Protein AF-A0A1X0HWM2-F1 (afdb_monomer_lite)

pLDDT: mean 91.53, std 9.61, range [40.41, 98.44]

InterPro domains:
  IPR027417 P-loop containing nucleoside triphosphate hydrolase [SSF52540] (1-82)
  IPR038718 SNF2-like, N-terminal domain superfamily [G3DSA:3.40.50.10810] (1-87)

Organism: NCBI:txid590652

Structure (mmCIF, N/CA/C/O backbone):
data_AF-A0A1X0HWM2-F1
#
_entry.id   AF-A0A1X0HWM2-F1
#
loop_
_atom_site.group_PDB
_atom_site.id
_atom_site.type_symbol
_atom_site.label_atom_id
_atom_site.label_alt_id
_atom_site.label_comp_id
_atom_site.label_asym_id
_atom_site.label_entity_id
_atom_site.label_seq_id
_atom_site.pdbx_PDB_ins_code
_atom_site.Cartn_x
_atom_site.Cartn_y
_atom_site.Cartn_z
_atom_site.occupancy
_atom_site.B_iso_or_equiv
_atom_site.auth_seq_id
_atom_site.auth_comp_id
_atom_site.auth_asym_id
_atom_site.auth_atom_id
_atom_site.pdbx_PDB_model_num
ATOM 1 N N . LEU A 1 1 ? -1.322 1.767 -4.342 1.00 95.62 1 LEU A N 1
ATOM 2 C CA . LEU A 1 1 ? -0.029 1.532 -5.021 1.00 95.62 1 LEU A CA 1
ATOM 3 C C . LEU A 1 1 ? 0.486 2.871 -5.509 1.00 95.62 1 LEU A C 1
ATOM 5 O O . LEU A 1 1 ? -0.267 3.556 -6.187 1.00 95.62 1 LEU A O 1
ATOM 9 N N . CYS A 1 2 ? 1.704 3.260 -5.144 1.00 96.88 2 CYS A N 1
ATOM 10 C CA . CYS A 1 2 ? 2.275 4.549 -5.549 1.00 96.88 2 CYS A CA 1
ATOM 11 C C . CYS A 1 2 ? 3.803 4.462 -5.728 1.00 96.88 2 CYS A C 1
ATOM 13 O O . CYS A 1 2 ? 4.435 3.539 -5.193 1.00 96.88 2 CYS A O 1
ATOM 15 N N . PRO A 1 3 ? 4.417 5.396 -6.476 1.00 95.75 3 PRO A N 1
ATOM 16 C CA . PRO A 1 3 ? 5.864 5.570 -6.495 1.00 95.75 3 PRO A CA 1
ATOM 17 C C . PRO A 1 3 ? 6.467 5.694 -5.080 1.00 95.75 3 PRO A C 1
ATOM 19 O O . PRO A 1 3 ? 5.847 6.300 -4.206 1.00 95.75 3 PRO A O 1
ATOM 22 N N . PRO A 1 4 ? 7.698 5.198 -4.840 1.00 95.06 4 PRO A N 1
ATOM 23 C CA . PRO A 1 4 ? 8.302 5.164 -3.502 1.00 95.06 4 PRO A CA 1
ATOM 24 C C . PRO A 1 4 ? 8.360 6.523 -2.795 1.00 95.06 4 PRO A C 1
ATOM 26 O O . PRO A 1 4 ? 8.187 6.596 -1.584 1.00 95.06 4 PRO A O 1
ATOM 29 N N . HIS A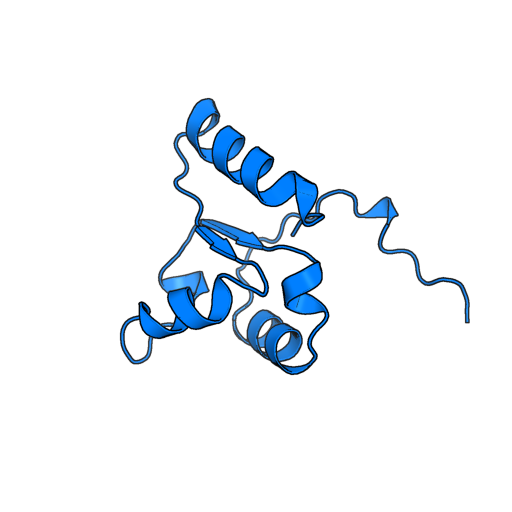 1 5 ? 8.576 7.598 -3.555 1.00 95.19 5 HIS A N 1
ATOM 30 C CA . HIS A 1 5 ? 8.689 8.956 -3.025 1.00 95.19 5 HIS A CA 1
ATOM 31 C C . HIS A 1 5 ? 7.352 9.548 -2.551 1.00 95.19 5 HIS A C 1
ATOM 33 O O . HIS A 1 5 ? 7.364 10.531 -1.819 1.00 95.19 5 HIS A O 1
ATOM 39 N N . LEU A 1 6 ? 6.214 8.956 -2.935 1.00 97.62 6 LEU A N 1
ATOM 40 C CA . LEU A 1 6 ? 4.879 9.407 -2.529 1.00 97.62 6 LEU A CA 1
ATOM 41 C C . LEU A 1 6 ? 4.323 8.630 -1.332 1.00 97.62 6 LEU A C 1
ATOM 43 O O . LEU A 1 6 ? 3.254 8.971 -0.837 1.00 97.62 6 LEU A O 1
ATOM 47 N N . VAL A 1 7 ? 5.020 7.599 -0.841 1.00 98.06 7 VAL A N 1
ATOM 48 C CA . VAL A 1 7 ? 4.508 6.737 0.239 1.00 98.06 7 VAL A CA 1
ATOM 49 C C . VAL A 1 7 ? 4.216 7.539 1.510 1.00 98.06 7 VAL A C 1
ATOM 51 O O . VAL A 1 7 ? 3.118 7.444 2.055 1.00 98.06 7 VAL A O 1
ATOM 54 N N . GLU A 1 8 ? 5.175 8.349 1.965 1.00 97.31 8 GLU A N 1
ATOM 55 C CA . GLU A 1 8 ? 5.019 9.173 3.173 1.00 97.31 8 GLU A CA 1
ATOM 56 C C . GLU A 1 8 ? 3.977 10.279 2.974 1.00 97.31 8 GLU A C 1
ATOM 58 O O . GLU A 1 8 ? 3.193 10.566 3.880 1.00 97.31 8 GLU A O 1
ATOM 63 N N . GLN A 1 9 ? 3.907 10.851 1.767 1.00 97.94 9 GLN A N 1
ATOM 64 C CA . GLN A 1 9 ? 2.892 11.844 1.427 1.00 97.94 9 GLN A CA 1
ATOM 65 C C . GLN A 1 9 ? 1.486 11.243 1.513 1.00 97.94 9 GLN A C 1
ATOM 67 O O . GLN A 1 9 ? 0.635 11.795 2.205 1.00 97.94 9 GLN A O 1
ATOM 72 N N . TRP A 1 10 ? 1.239 10.099 0.868 1.00 98.31 10 TRP A N 1
ATOM 73 C CA . TRP A 1 10 ? -0.059 9.424 0.918 1.00 98.31 10 TRP A CA 1
ATOM 74 C C . TRP A 1 10 ? -0.443 9.032 2.342 1.00 98.31 10 TRP A C 1
ATOM 76 O O . TRP A 1 10 ? -1.595 9.212 2.726 1.00 98.31 10 TRP A O 1
ATOM 86 N N . GLN A 1 11 ? 0.505 8.535 3.141 1.00 98.06 11 GLN A N 1
ATOM 87 C CA . GLN A 1 11 ? 0.252 8.222 4.547 1.00 98.06 11 GLN A CA 1
ATOM 88 C C . GLN A 1 11 ? -0.199 9.470 5.322 1.00 98.06 11 GLN A C 1
ATOM 90 O O . GLN A 1 11 ? -1.222 9.428 6.006 1.00 98.06 11 GLN A O 1
ATOM 95 N N . SER A 1 12 ? 0.513 10.590 5.158 1.00 98.25 12 SER A N 1
ATOM 96 C CA . SER A 1 12 ? 0.170 11.860 5.804 1.00 98.25 12 SER A CA 1
ATOM 97 C C . SER A 1 12 ? -1.168 12.424 5.318 1.00 98.25 12 SER A C 1
ATOM 99 O O . SER A 1 12 ? -1.964 12.902 6.123 1.00 98.25 12 SER A O 1
ATOM 101 N N . GLU A 1 13 ? -1.470 12.359 4.022 1.00 98.44 13 GLU A N 1
ATOM 102 C CA . GLU A 1 13 ? -2.738 12.856 3.479 1.00 98.44 13 GLU A CA 1
ATOM 103 C C . GLU A 1 13 ? -3.936 12.014 3.927 1.00 98.44 13 GLU A C 1
ATOM 105 O O . GLU A 1 13 ? -4.971 12.575 4.295 1.00 98.44 13 GLU A O 1
ATOM 110 N N . LEU A 1 14 ? -3.795 10.685 3.950 1.00 98.25 14 LEU A N 1
ATOM 111 C CA . LEU A 1 14 ? -4.823 9.772 4.456 1.00 98.25 14 LEU A CA 1
ATOM 112 C C . LEU A 1 14 ? -5.133 10.046 5.930 1.00 98.25 14 LEU A C 1
ATOM 114 O O . LEU A 1 14 ? -6.304 10.125 6.309 1.00 98.25 14 LEU A O 1
ATOM 118 N N . GLU A 1 15 ? -4.107 10.275 6.744 1.00 98.12 15 GLU A N 1
ATOM 119 C CA . GLU A 1 15 ? -4.282 10.635 8.147 1.00 98.12 15 GLU A CA 1
ATOM 120 C C . GLU A 1 15 ? -4.914 12.026 8.302 1.00 98.12 15 GLU A C 1
ATOM 122 O O . GLU A 1 15 ? -5.968 12.170 8.918 1.00 98.12 15 GLU A O 1
ATOM 127 N N . THR A 1 16 ? -4.309 13.058 7.717 1.00 98.31 16 THR A N 1
ATOM 128 C CA . THR A 1 16 ? -4.673 14.458 7.992 1.00 98.31 16 THR A CA 1
ATOM 129 C C . THR A 1 16 ? -5.995 14.887 7.366 1.00 98.31 16 THR A C 1
ATOM 131 O O . THR A 1 16 ? -6.684 15.742 7.924 1.00 98.31 16 THR A O 1
ATOM 134 N N . ARG A 1 17 ? -6.366 14.323 6.210 1.00 98.25 17 ARG A N 1
ATOM 135 C CA . ARG A 1 17 ? -7.575 14.726 5.471 1.00 98.25 17 ARG A CA 1
ATOM 136 C C . ARG A 1 17 ? -8.745 13.775 5.675 1.00 98.25 17 ARG A C 1
ATOM 138 O O . ARG A 1 17 ? -9.889 14.209 5.568 1.00 98.25 17 ARG A O 1
ATOM 145 N N . PHE A 1 18 ? -8.469 12.503 5.958 1.00 97.50 18 PHE A N 1
ATOM 146 C CA . PHE A 1 18 ? -9.493 11.457 6.031 1.00 97.50 18 PHE A CA 1
ATOM 147 C C . PHE A 1 18 ? -9.515 10.712 7.369 1.00 97.50 18 PHE A C 1
ATOM 149 O O . PHE A 1 18 ? -10.399 9.883 7.575 1.00 97.50 18 PHE A O 1
ATOM 156 N N . ASN A 1 19 ? -8.589 11.010 8.290 1.00 97.69 19 ASN A N 1
ATOM 157 C CA . ASN A 1 19 ? -8.439 10.310 9.568 1.00 97.69 19 ASN A CA 1
ATOM 158 C C . ASN A 1 19 ? -8.246 8.790 9.389 1.00 97.69 19 ASN A C 1
ATOM 160 O O . ASN A 1 19 ? -8.725 7.983 10.188 1.00 97.69 19 ASN A O 1
ATOM 164 N N . LEU A 1 20 ? -7.556 8.398 8.312 1.00 97.50 20 LEU A N 1
ATOM 165 C CA . LEU A 1 20 ? -7.237 7.014 7.982 1.00 97.50 20 LEU A CA 1
ATOM 166 C C . LEU A 1 20 ? -5.778 6.720 8.328 1.00 97.50 20 LEU A C 1
ATOM 168 O O . LEU A 1 20 ? -4.855 7.238 7.706 1.00 97.50 20 LEU A O 1
ATOM 172 N N . GLN A 1 21 ? -5.579 5.846 9.311 1.00 96.56 21 GLN A N 1
ATOM 173 C CA . GLN A 1 21 ? -4.257 5.395 9.738 1.00 96.56 21 GLN A CA 1
ATOM 174 C C . GLN A 1 21 ? -3.743 4.329 8.768 1.00 96.56 21 GLN A C 1
ATOM 176 O O . GLN A 1 21 ? -4.145 3.166 8.834 1.00 96.56 21 GLN A O 1
ATOM 181 N N . ALA A 1 22 ? -2.886 4.741 7.838 1.00 97.50 22 ALA A N 1
ATOM 182 C CA . ALA A 1 22 ? -2.352 3.860 6.811 1.00 97.50 22 ALA A CA 1
ATOM 183 C C . ALA A 1 22 ? -0.997 3.262 7.208 1.00 97.50 22 ALA A C 1
ATOM 185 O O . ALA A 1 22 ? -0.127 3.957 7.733 1.00 97.50 22 ALA A O 1
ATOM 186 N N . VAL A 1 23 ? -0.778 1.986 6.887 1.00 97.25 23 VAL A N 1
ATOM 187 C CA . VAL A 1 23 ? 0.542 1.348 7.010 1.00 97.25 23 VAL A CA 1
ATOM 188 C C . VAL A 1 23 ? 1.339 1.544 5.723 1.00 97.25 23 VAL A C 1
ATOM 190 O O . VAL A 1 23 ? 0.856 1.242 4.633 1.00 97.25 23 VAL A O 1
ATOM 193 N N . ALA A 1 24 ? 2.577 2.023 5.846 1.00 97.50 24 ALA A N 1
ATOM 194 C CA . ALA A 1 24 ? 3.507 2.156 4.729 1.00 97.50 24 ALA A CA 1
ATOM 195 C C . ALA A 1 24 ? 4.228 0.823 4.453 1.00 97.50 24 ALA A C 1
ATOM 197 O O . ALA A 1 24 ? 5.134 0.421 5.193 1.00 97.50 24 ALA A O 1
ATOM 198 N N . LEU A 1 25 ? 3.847 0.144 3.369 1.00 96.31 25 LEU A N 1
ATOM 199 C CA . LEU A 1 25 ? 4.465 -1.103 2.919 1.00 96.31 25 LEU A CA 1
ATOM 200 C C . LEU A 1 25 ? 5.493 -0.821 1.815 1.00 96.31 25 LEU A C 1
ATOM 202 O O . LEU A 1 25 ? 5.157 -0.553 0.660 1.00 96.31 25 LEU A O 1
ATOM 206 N N . THR A 1 26 ? 6.766 -0.894 2.185 1.00 95.56 26 THR A N 1
ATOM 207 C CA . THR A 1 26 ? 7.927 -0.750 1.304 1.00 95.56 26 THR A CA 1
ATOM 208 C C . THR A 1 26 ? 8.771 -2.019 1.369 1.00 95.56 26 THR A C 1
ATOM 210 O O . THR A 1 26 ? 8.633 -2.819 2.295 1.00 95.56 26 THR A O 1
ATOM 213 N N . SER A 1 27 ? 9.703 -2.200 0.431 1.00 91.44 27 SER A N 1
ATOM 214 C CA . SER A 1 27 ? 10.640 -3.334 0.468 1.00 91.44 27 SER A CA 1
ATOM 215 C C . SER A 1 27 ? 11.451 -3.397 1.769 1.00 91.44 27 SER A C 1
ATOM 217 O O . SER A 1 27 ? 11.825 -4.480 2.203 1.00 91.44 27 SER A O 1
ATOM 219 N N . ALA A 1 28 ? 11.698 -2.248 2.409 1.00 92.81 28 ALA A N 1
ATOM 220 C CA . ALA A 1 28 ? 12.420 -2.169 3.675 1.00 92.81 28 ALA A CA 1
ATOM 221 C C . ALA A 1 28 ? 11.522 -2.422 4.899 1.00 92.81 28 ALA A C 1
ATOM 223 O O . ALA A 1 28 ? 11.990 -2.986 5.886 1.00 92.81 28 ALA A O 1
ATOM 224 N N . SER A 1 29 ? 10.247 -2.013 4.864 1.00 94.81 29 SER A N 1
ATOM 225 C CA . SER A 1 29 ? 9.331 -2.202 5.998 1.00 94.81 29 SER A CA 1
ATOM 226 C C . SER A 1 29 ? 8.669 -3.579 6.019 1.00 94.81 29 SER A C 1
ATOM 228 O O . SER A 1 29 ? 8.303 -4.041 7.100 1.00 94.81 29 SER A O 1
ATOM 230 N N . ALA A 1 30 ? 8.565 -4.257 4.872 1.00 92.75 30 ALA A N 1
ATOM 231 C CA . ALA A 1 30 ? 7.875 -5.540 4.749 1.00 92.75 30 ALA A CA 1
ATOM 232 C C . ALA A 1 30 ? 8.344 -6.611 5.754 1.00 92.75 30 ALA A C 1
ATOM 234 O O . ALA A 1 30 ? 7.489 -7.112 6.484 1.00 92.75 30 ALA A O 1
ATOM 235 N N . PRO A 1 31 ? 9.655 -6.891 5.934 1.00 92.56 31 PRO A N 1
ATOM 236 C CA . PRO A 1 31 ? 10.091 -7.924 6.879 1.00 92.56 31 PRO A CA 1
ATOM 237 C C . PRO A 1 31 ? 9.704 -7.621 8.330 1.00 92.56 31 PRO A C 1
ATOM 239 O O . PRO A 1 31 ? 9.547 -8.529 9.143 1.00 92.56 31 PRO A O 1
ATOM 242 N N . ARG A 1 32 ? 9.585 -6.335 8.682 1.00 94.69 32 ARG A N 1
ATOM 243 C CA . ARG A 1 32 ? 9.151 -5.913 10.015 1.00 94.69 32 ARG A CA 1
ATOM 244 C C . ARG A 1 32 ? 7.646 -6.096 10.174 1.00 94.69 32 ARG A C 1
ATOM 246 O O . ARG A 1 32 ? 7.228 -6.715 11.144 1.00 94.69 32 ARG A O 1
ATOM 253 N N . ILE A 1 33 ? 6.864 -5.611 9.210 1.00 94.06 33 ILE A N 1
ATOM 254 C CA . ILE A 1 33 ? 5.398 -5.707 9.229 1.00 94.06 33 ILE A CA 1
ATOM 255 C C . ILE A 1 33 ? 4.966 -7.174 9.281 1.00 94.06 33 ILE A C 1
ATOM 257 O O . ILE A 1 33 ? 4.143 -7.540 10.109 1.00 94.06 33 ILE A O 1
ATOM 261 N N . GLU A 1 34 ? 5.578 -8.041 8.473 1.00 89.81 34 GLU A N 1
ATOM 262 C CA . GLU A 1 34 ? 5.259 -9.473 8.453 1.00 89.81 34 GLU A CA 1
ATOM 263 C C . GLU A 1 34 ? 5.519 -10.172 9.790 1.00 89.81 34 GLU A C 1
ATOM 265 O O . GLU A 1 34 ? 4.777 -11.073 10.169 1.00 89.81 34 GLU A O 1
ATOM 270 N N . ARG A 1 35 ? 6.546 -9.745 10.534 1.00 92.38 35 ARG A N 1
ATOM 271 C CA . ARG A 1 35 ? 6.844 -10.276 11.873 1.00 92.38 35 ARG A CA 1
ATOM 272 C C . ARG A 1 35 ? 5.893 -9.765 12.950 1.00 92.38 35 ARG A C 1
ATOM 274 O O . ARG A 1 35 ? 5.769 -10.409 13.987 1.00 92.38 35 ARG A O 1
ATOM 281 N N . GLU A 1 36 ? 5.284 -8.605 12.732 1.00 93.06 36 GLU A N 1
ATOM 282 C CA . GLU A 1 36 ? 4.299 -7.999 13.632 1.00 93.06 36 GLU A CA 1
ATOM 283 C C . GLU A 1 36 ? 2.880 -8.559 13.388 1.00 93.06 36 GLU A C 1
ATOM 285 O O . GLU A 1 36 ? 1.995 -8.356 14.220 1.00 93.06 36 GLU A O 1
ATOM 290 N N . LEU A 1 37 ? 2.659 -9.301 12.292 1.00 93.19 37 LEU A N 1
ATOM 291 C CA . LEU A 1 37 ? 1.371 -9.927 11.999 1.00 93.19 37 LEU A CA 1
ATOM 292 C C . LEU A 1 37 ? 1.065 -11.098 12.949 1.00 93.19 37 LEU A C 1
ATOM 294 O O . LEU A 1 37 ? 1.905 -11.983 13.146 1.00 93.19 37 LEU A O 1
ATOM 298 N N . PRO A 1 38 ? -0.167 -11.176 13.486 1.00 94.38 38 PRO A N 1
ATOM 299 C CA . PRO A 1 38 ? -0.625 -12.354 14.206 1.00 94.38 38 PRO A CA 1
ATOM 300 C C . PRO A 1 38 ? -0.599 -13.612 13.331 1.00 94.38 38 PRO A C 1
ATOM 302 O O . PRO A 1 38 ? -0.866 -13.573 12.127 1.00 94.38 38 PRO A O 1
ATOM 305 N N . HIS A 1 39 ? -0.331 -14.761 13.953 1.00 91.69 39 HIS A N 1
ATOM 306 C CA . HIS A 1 39 ? -0.308 -16.042 13.250 1.00 91.69 39 HIS A CA 1
ATOM 307 C C . HIS A 1 39 ? -1.635 -16.321 12.530 1.00 91.69 39 HIS A C 1
ATOM 309 O O . HIS A 1 39 ? -2.705 -16.277 13.133 1.00 91.69 39 HIS A O 1
ATOM 315 N N . GLY A 1 40 ? -1.546 -16.650 11.239 1.00 88.06 40 GLY A N 1
ATOM 316 C CA . GLY A 1 40 ? -2.699 -16.998 10.408 1.00 88.06 40 GLY A CA 1
ATOM 317 C C . GLY A 1 40 ? -3.485 -15.808 9.849 1.00 88.06 40 GLY A C 1
ATOM 318 O O . GLY A 1 40 ? -4.440 -16.036 9.111 1.00 88.06 40 GLY A O 1
ATOM 319 N N . MET A 1 41 ? -3.096 -14.562 10.147 1.00 90.75 41 MET A N 1
ATOM 320 C CA . MET A 1 41 ? -3.703 -13.373 9.540 1.00 90.75 41 MET A CA 1
ATOM 321 C C . MET A 1 41 ? -2.929 -12.922 8.300 1.00 90.75 41 MET A C 1
ATOM 323 O O . MET A 1 41 ? -1.697 -12.943 8.277 1.00 90.75 41 MET A O 1
ATOM 327 N N . ARG A 1 42 ? -3.650 -12.478 7.266 1.00 88.25 42 ARG A N 1
ATOM 328 C CA . ARG A 1 42 ? -3.039 -11.845 6.090 1.00 88.25 42 ARG A CA 1
ATOM 329 C C . ARG A 1 42 ? -2.815 -10.359 6.362 1.00 88.25 42 ARG A C 1
ATOM 331 O O . ARG A 1 42 ? -3.588 -9.733 7.083 1.00 88.25 42 ARG A O 1
ATOM 338 N N . LEU A 1 43 ? -1.789 -9.783 5.733 1.00 90.94 43 LEU A N 1
ATOM 339 C CA . LEU A 1 43 ? -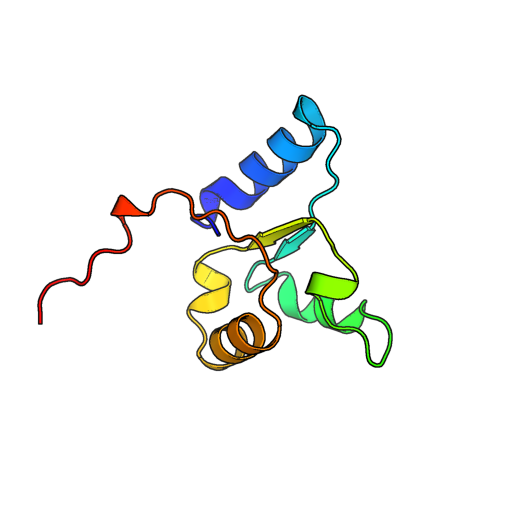1.408 -8.377 5.910 1.00 90.94 43 LEU A CA 1
ATOM 340 C C . LEU A 1 43 ? -2.588 -7.420 5.702 1.00 90.94 43 LEU A C 1
ATOM 342 O O . LEU A 1 43 ? -2.847 -6.575 6.553 1.00 90.94 43 LEU A O 1
ATOM 346 N N . PHE A 1 44 ? -3.320 -7.591 4.601 1.00 92.19 44 PHE A N 1
ATOM 347 C CA . PHE A 1 44 ? -4.450 -6.731 4.239 1.00 92.19 44 PHE A CA 1
ATOM 348 C C . PHE A 1 44 ? -5.724 -7.004 5.057 1.00 92.19 44 PHE A C 1
ATOM 350 O O . PHE A 1 44 ? -6.607 -6.154 5.087 1.00 92.19 44 PHE A O 1
ATOM 357 N N . ASP A 1 45 ? -5.811 -8.142 5.761 1.00 90.62 45 ASP A N 1
ATOM 358 C CA . ASP A 1 45 ? -6.902 -8.398 6.715 1.00 90.62 45 ASP A CA 1
ATOM 359 C C . ASP A 1 45 ? -6.638 -7.692 8.056 1.00 90.62 45 ASP A C 1
ATOM 361 O O . ASP A 1 45 ? -7.567 -7.243 8.723 1.00 90.62 45 ASP A O 1
ATOM 365 N N . TYR A 1 46 ? -5.368 -7.609 8.469 1.00 93.56 46 TYR A N 1
ATOM 366 C CA . TYR A 1 46 ? -4.967 -6.954 9.717 1.00 93.56 46 TYR A CA 1
ATOM 367 C C . TYR A 1 46 ? -4.820 -5.433 9.566 1.00 93.56 46 TYR A C 1
ATOM 369 O O . TYR A 1 46 ? -5.125 -4.676 10.487 1.00 93.56 46 TYR A O 1
ATOM 377 N N . HIS A 1 47 ? -4.384 -4.974 8.392 1.00 94.12 47 HIS A N 1
ATOM 378 C CA . HIS A 1 47 ? -4.243 -3.562 8.058 1.00 94.12 47 HIS A CA 1
ATOM 379 C C . HIS A 1 47 ? -5.215 -3.185 6.930 1.00 94.12 47 HIS A C 1
ATOM 381 O O . HIS A 1 47 ? -4.916 -3.441 5.764 1.00 94.12 47 HIS A O 1
ATOM 387 N N . PRO A 1 48 ? -6.358 -2.546 7.245 1.00 92.12 48 PRO A N 1
ATOM 388 C CA . PRO A 1 48 ? -7.391 -2.248 6.250 1.00 92.12 48 PRO A CA 1
ATOM 389 C C . PRO A 1 48 ? -6.983 -1.141 5.269 1.00 92.12 48 PRO A C 1
ATOM 391 O O . PRO A 1 48 ? -7.525 -1.057 4.170 1.00 92.12 48 PRO A O 1
ATOM 394 N N . VAL A 1 49 ? -6.034 -0.280 5.655 1.00 96.81 49 VAL A N 1
ATOM 395 C CA . VAL A 1 49 ? -5.507 0.800 4.815 1.00 96.81 49 VAL A CA 1
ATOM 396 C C . VAL A 1 49 ? -3.994 0.659 4.728 1.00 96.81 49 VAL A C 1
ATOM 398 O O . VAL A 1 49 ? -3.280 0.791 5.723 1.00 96.81 49 VAL A O 1
ATOM 401 N N . VAL A 1 50 ? -3.499 0.391 3.521 1.00 97.19 50 VAL A N 1
ATOM 402 C CA . VAL A 1 50 ? -2.073 0.167 3.266 1.00 97.19 50 VAL A CA 1
ATOM 403 C C . VAL A 1 50 ? -1.636 0.984 2.059 1.00 97.19 50 VAL A C 1
ATOM 405 O O . VAL A 1 50 ? -2.177 0.845 0.961 1.00 97.19 50 VAL A O 1
ATOM 408 N N . VAL A 1 51 ? -0.611 1.811 2.248 1.00 97.75 51 VAL A N 1
ATOM 409 C CA . VAL A 1 51 ? 0.079 2.499 1.157 1.00 97.75 51 VAL A CA 1
ATOM 410 C C . VAL A 1 51 ? 1.245 1.622 0.728 1.00 97.75 51 VAL A C 1
ATOM 412 O O . VAL A 1 51 ? 2.251 1.503 1.423 1.00 97.75 51 VAL A O 1
ATOM 415 N N . VAL A 1 52 ? 1.089 0.973 -0.423 1.00 96.94 52 VAL A N 1
ATOM 416 C CA . VAL A 1 52 ? 2.085 0.046 -0.971 1.00 96.94 52 VAL A CA 1
ATOM 417 C C . VAL A 1 52 ? 2.962 0.763 -1.997 1.00 96.94 52 VAL A C 1
ATOM 419 O O . VAL A 1 52 ? 2.448 1.320 -2.974 1.00 96.94 52 VAL A O 1
ATOM 422 N N . SER A 1 53 ? 4.279 0.721 -1.789 1.00 96.00 53 SER A N 1
ATOM 423 C CA . SER A 1 53 ? 5.276 1.194 -2.754 1.00 96.00 53 SER A CA 1
ATOM 424 C C . SER A 1 53 ? 5.339 0.271 -3.968 1.00 96.00 53 SER A C 1
ATOM 426 O O . SER A 1 53 ? 5.376 -0.950 -3.821 1.00 96.00 53 SER A O 1
ATOM 428 N N . LEU A 1 54 ? 5.442 0.831 -5.172 1.00 94.25 54 LEU A N 1
ATOM 429 C CA . LEU A 1 54 ? 5.673 0.039 -6.384 1.00 94.25 54 LEU A CA 1
ATOM 430 C C . LEU A 1 54 ? 6.984 -0.765 -6.327 1.00 94.25 54 LEU A C 1
ATOM 432 O O . LEU A 1 54 ? 7.056 -1.833 -6.926 1.00 94.25 54 LEU A O 1
ATOM 436 N N . ASP A 1 55 ? 7.994 -0.321 -5.570 1.00 92.44 55 ASP A N 1
ATOM 437 C CA . ASP A 1 55 ? 9.239 -1.085 -5.393 1.00 92.44 55 ASP A CA 1
ATOM 438 C C . ASP A 1 55 ? 9.038 -2.390 -4.617 1.00 92.44 55 ASP A C 1
ATOM 440 O O . ASP A 1 55 ? 9.781 -3.347 -4.835 1.00 92.44 55 ASP A O 1
ATOM 444 N N . TYR A 1 56 ? 8.026 -2.455 -3.744 1.00 93.06 56 TYR A N 1
ATOM 445 C CA . TYR A 1 56 ? 7.710 -3.672 -2.996 1.00 93.06 56 TYR A CA 1
ATOM 446 C C . TYR A 1 56 ? 7.301 -4.797 -3.952 1.00 93.06 56 TYR A C 1
ATOM 448 O O . TYR A 1 56 ? 7.852 -5.894 -3.881 1.00 93.06 56 TYR A O 1
ATOM 456 N N . ILE A 1 57 ? 6.420 -4.491 -4.909 1.00 90.94 57 ILE A N 1
ATOM 457 C CA . ILE A 1 57 ? 5.880 -5.459 -5.876 1.00 90.94 57 ILE A CA 1
ATOM 458 C C . ILE A 1 57 ? 6.792 -5.711 -7.091 1.00 90.94 57 ILE A C 1
ATOM 460 O O . ILE A 1 57 ? 6.401 -6.435 -8.005 1.00 90.94 57 ILE A O 1
ATOM 464 N N . LYS A 1 58 ? 8.009 -5.140 -7.121 1.00 88.88 58 LYS A N 1
ATOM 465 C CA . LYS A 1 58 ? 9.034 -5.493 -8.124 1.00 88.88 58 LYS A CA 1
ATOM 466 C C . LYS A 1 58 ? 9.653 -6.868 -7.865 1.00 88.88 58 LYS A C 1
ATOM 468 O O . LYS A 1 58 ? 10.107 -7.505 -8.810 1.00 88.88 58 LYS A O 1
ATOM 473 N N . SER A 1 59 ? 9.685 -7.315 -6.607 1.00 90.12 59 SER A N 1
ATOM 474 C CA . SER A 1 59 ? 10.098 -8.681 -6.271 1.00 90.12 59 SER A CA 1
ATOM 475 C C . SER A 1 59 ? 9.010 -9.668 -6.679 1.00 90.12 59 SER A C 1
ATOM 477 O O . SER A 1 59 ? 7.838 -9.456 -6.367 1.00 90.12 59 SER A O 1
ATOM 479 N N . GLU A 1 60 ? 9.396 -10.769 -7.320 1.00 90.69 60 GLU A N 1
ATOM 480 C CA . GLU A 1 60 ? 8.465 -11.828 -7.709 1.00 90.69 60 GLU A CA 1
ATOM 481 C C . GLU A 1 60 ? 7.714 -12.405 -6.503 1.00 90.69 60 GLU A C 1
ATOM 483 O O . GLU A 1 60 ? 6.489 -12.492 -6.543 1.00 90.69 60 GLU A O 1
ATOM 488 N N . SER A 1 61 ? 8.416 -12.670 -5.397 1.00 89.12 61 SER A N 1
ATOM 489 C CA . SER A 1 61 ? 7.810 -13.199 -4.169 1.00 89.12 61 SER A CA 1
ATOM 490 C C . SER A 1 61 ? 6.758 -12.258 -3.572 1.00 89.12 61 SER A C 1
ATOM 492 O O . SER A 1 61 ? 5.642 -12.674 -3.266 1.00 89.12 61 SER A O 1
ATOM 494 N N . HIS A 1 62 ? 7.081 -10.969 -3.443 1.00 90.69 62 HIS A N 1
ATOM 495 C CA . HIS A 1 62 ? 6.157 -9.966 -2.906 1.00 90.69 62 HIS A CA 1
ATOM 496 C C . HIS A 1 62 ? 4.972 -9.726 -3.840 1.00 90.69 62 HIS A C 1
ATOM 498 O O . HIS A 1 62 ? 3.860 -9.477 -3.382 1.00 90.69 62 HIS A O 1
ATOM 504 N N . ARG A 1 63 ? 5.190 -9.802 -5.157 1.00 92.31 63 ARG A N 1
ATOM 505 C CA . ARG A 1 63 ? 4.121 -9.693 -6.150 1.00 92.31 63 ARG A CA 1
ATOM 506 C C . ARG A 1 63 ? 3.136 -10.850 -6.023 1.00 92.31 63 ARG A C 1
ATOM 508 O O . ARG A 1 63 ? 1.934 -10.607 -6.010 1.00 92.31 63 ARG A O 1
ATOM 515 N N . GLU A 1 64 ? 3.619 -12.084 -5.917 1.00 91.81 64 GLU A N 1
ATOM 516 C CA . GLU A 1 64 ? 2.760 -13.259 -5.724 1.00 91.81 64 GLU A CA 1
ATOM 517 C C . GLU A 1 64 ? 1.957 -13.164 -4.425 1.00 91.81 64 GLU A C 1
ATOM 519 O O . GLU A 1 64 ? 0.742 -13.360 -4.428 1.00 91.81 64 GLU A O 1
ATOM 524 N N . GLN A 1 65 ? 2.613 -12.780 -3.329 1.00 86.94 65 GLN A N 1
ATOM 525 C CA . GLN A 1 65 ? 1.961 -12.555 -2.040 1.00 86.94 65 GLN A CA 1
ATOM 526 C C . GLN A 1 65 ? 0.895 -11.455 -2.122 1.00 86.94 65 GLN A C 1
ATOM 528 O O . GLN A 1 65 ? -0.215 -11.636 -1.618 1.00 86.94 65 GLN A O 1
ATOM 533 N N . PHE A 1 66 ? 1.207 -10.334 -2.780 1.00 91.00 66 PHE A N 1
ATOM 534 C CA . PHE A 1 66 ? 0.257 -9.250 -3.008 1.00 91.00 66 PHE A CA 1
ATOM 535 C C . PHE A 1 66 ? -0.960 -9.742 -3.793 1.00 91.00 66 PHE A C 1
ATOM 537 O O . PHE A 1 66 ? -2.079 -9.482 -3.377 1.00 91.00 66 PHE A O 1
ATOM 544 N N . LEU A 1 67 ? -0.765 -10.487 -4.884 1.00 91.44 67 LEU A N 1
ATOM 545 C CA . LEU A 1 67 ? -1.862 -11.013 -5.702 1.00 91.44 67 LEU A CA 1
ATOM 546 C C . LEU A 1 67 ? -2.742 -12.011 -4.937 1.00 91.44 67 LEU A C 1
ATOM 548 O O . LEU A 1 67 ? -3.960 -11.989 -5.092 1.00 91.44 67 LEU A O 1
ATOM 552 N N . ALA A 1 68 ? -2.149 -12.860 -4.095 1.00 89.88 68 ALA A N 1
ATOM 553 C CA . ALA A 1 68 ? -2.883 -13.846 -3.301 1.00 89.88 68 ALA A CA 1
ATOM 554 C C . ALA A 1 68 ? -3.709 -13.226 -2.158 1.00 89.88 68 ALA A C 1
ATOM 556 O O . ALA A 1 68 ? -4.690 -13.819 -1.703 1.00 89.88 68 ALA A O 1
ATOM 557 N N . ALA A 1 69 ? -3.302 -12.054 -1.669 1.00 88.94 69 ALA A N 1
ATOM 558 C CA . ALA A 1 69 ? -3.919 -11.382 -0.528 1.00 88.94 69 ALA A CA 1
ATOM 559 C C . ALA A 1 69 ? -4.544 -10.021 -0.878 1.00 88.94 69 ALA A C 1
ATOM 561 O O . ALA A 1 69 ? -4.946 -9.299 0.032 1.00 88.94 69 ALA A O 1
ATOM 562 N N . ALA A 1 70 ? -4.605 -9.667 -2.163 1.00 89.44 70 ALA A N 1
ATOM 563 C CA . ALA A 1 70 ? -5.014 -8.349 -2.629 1.00 89.44 70 ALA A CA 1
ATOM 564 C C . ALA A 1 70 ? -6.386 -7.940 -2.053 1.00 89.44 70 ALA A C 1
ATOM 566 O O . ALA A 1 70 ? -7.312 -8.756 -2.045 1.00 89.44 70 ALA A O 1
ATOM 567 N N . PRO A 1 71 ? -6.537 -6.686 -1.588 1.00 91.25 71 PRO A N 1
ATOM 568 C CA . PRO A 1 71 ? -7.813 -6.186 -1.089 1.00 91.25 71 PRO A CA 1
ATOM 569 C C . PRO A 1 71 ? -8.826 -5.997 -2.228 1.00 91.25 71 PRO A C 1
ATOM 571 O O . PRO A 1 71 ? -8.464 -5.918 -3.401 1.00 91.25 71 PRO A O 1
ATOM 574 N N . GLU A 1 72 ? -10.105 -5.846 -1.872 1.00 91.94 72 GLU A N 1
ATOM 575 C CA . GLU A 1 72 ? -11.202 -5.645 -2.836 1.00 91.94 72 GLU A CA 1
ATOM 576 C C . GLU A 1 72 ? -11.092 -4.330 -3.625 1.00 91.94 72 GLU A C 1
ATOM 578 O O . GLU A 1 72 ? -11.620 -4.216 -4.730 1.00 91.94 72 GLU A O 1
ATOM 583 N N . CYS A 1 73 ? -10.404 -3.332 -3.064 1.00 94.69 73 CYS A N 1
ATOM 584 C CA . CYS A 1 73 ? -10.200 -2.031 -3.685 1.00 94.69 73 CYS A CA 1
ATOM 585 C C . CYS A 1 73 ? -8.711 -1.689 -3.731 1.00 94.69 73 CYS A C 1
ATOM 587 O O . CYS A 1 73 ? -8.028 -1.671 -2.706 1.00 94.69 73 CYS A O 1
ATOM 589 N N . ILE A 1 74 ? -8.220 -1.378 -4.930 1.00 95.56 74 ILE A N 1
ATOM 590 C CA . ILE A 1 74 ? -6.843 -0.951 -5.166 1.00 95.56 74 ILE A CA 1
ATOM 591 C C . ILE A 1 74 ? -6.878 0.374 -5.918 1.00 95.56 74 ILE A C 1
ATOM 593 O O . ILE A 1 74 ? -7.413 0.462 -7.020 1.00 95.56 74 ILE A O 1
ATOM 597 N N . ILE A 1 75 ? -6.250 1.390 -5.332 1.00 96.06 75 ILE A N 1
ATOM 598 C CA . ILE A 1 75 ? -5.985 2.669 -5.992 1.00 96.06 75 ILE A CA 1
ATOM 599 C C . ILE A 1 75 ? -4.538 2.653 -6.481 1.00 96.06 75 ILE A C 1
ATOM 601 O O . ILE A 1 75 ? -3.623 2.303 -5.724 1.00 96.06 75 ILE A O 1
ATOM 605 N N . VAL A 1 76 ? -4.331 3.012 -7.745 1.00 95.62 76 VAL A N 1
ATOM 606 C CA . VAL A 1 76 ? -3.006 3.127 -8.361 1.00 95.62 76 VAL A CA 1
ATOM 607 C C . VAL A 1 76 ? -2.758 4.588 -8.693 1.00 95.62 76 VAL A C 1
ATOM 609 O O . VAL A 1 76 ? -3.509 5.182 -9.463 1.00 95.62 76 VAL A O 1
ATOM 612 N N . ASP A 1 77 ? -1.706 5.141 -8.105 1.00 95.69 77 ASP A N 1
ATOM 613 C CA . ASP A 1 77 ? -1.225 6.482 -8.396 1.00 95.69 77 ASP A CA 1
ATOM 614 C C . ASP A 1 77 ? -0.159 6.445 -9.495 1.00 95.69 77 ASP A C 1
ATOM 616 O O . ASP A 1 77 ? 0.563 5.454 -9.642 1.00 95.69 77 ASP A O 1
ATOM 620 N N . GLU A 1 78 ? -0.079 7.515 -10.278 1.00 92.75 78 GLU A N 1
ATOM 621 C CA . GLU A 1 78 ? 0.822 7.648 -11.425 1.00 92.75 78 GLU A CA 1
ATOM 622 C C . GLU A 1 78 ? 0.776 6.459 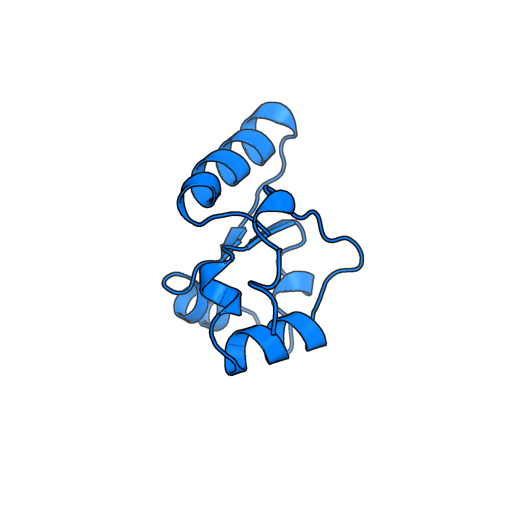-12.397 1.00 92.75 78 GLU A C 1
ATOM 624 O O . GLU A 1 78 ? 1.788 6.035 -12.958 1.00 92.75 78 GLU A O 1
ATOM 629 N N . ALA A 1 79 ? -0.429 5.935 -12.649 1.00 90.19 79 ALA A N 1
ATOM 630 C CA . ALA A 1 79 ? -0.655 4.798 -13.545 1.00 90.19 79 ALA A CA 1
ATOM 63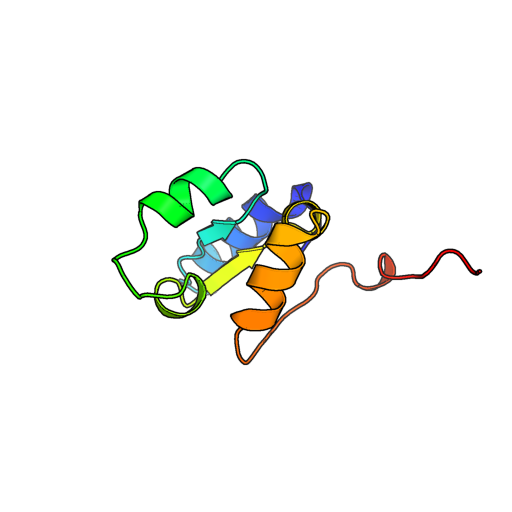1 C C . ALA A 1 79 ? -0.159 5.044 -14.985 1.00 90.19 79 ALA A C 1
ATOM 633 O O . ALA A 1 79 ? 0.066 4.098 -15.734 1.00 90.19 79 ALA A O 1
ATOM 634 N N . HIS A 1 80 ? 0.074 6.303 -15.369 1.00 88.81 80 HIS 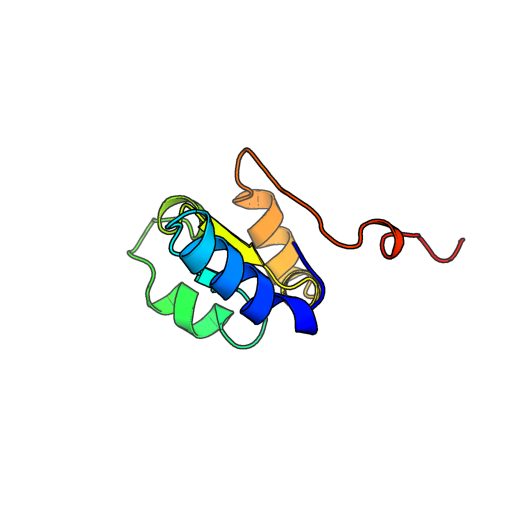A N 1
ATOM 635 C CA . HIS A 1 80 ? 0.705 6.663 -16.639 1.00 88.81 80 HIS A CA 1
ATOM 636 C C . HIS A 1 80 ? 2.138 6.103 -16.773 1.00 88.81 80 HIS A C 1
ATOM 638 O O . HIS A 1 80 ? 2.628 5.905 -17.883 1.00 88.81 80 HIS A O 1
ATOM 644 N N . THR A 1 81 ? 2.806 5.814 -15.652 1.00 83.06 81 THR A N 1
ATOM 645 C CA . THR A 1 81 ? 4.114 5.143 -15.617 1.00 83.06 81 THR A CA 1
ATOM 646 C C . THR A 1 81 ? 4.006 3.631 -15.837 1.00 83.06 81 THR A C 1
ATOM 648 O O . THR A 1 81 ? 4.998 2.987 -16.170 1.00 83.06 81 THR A O 1
ATOM 651 N N . CYS A 1 82 ? 2.804 3.054 -15.729 1.00 74.31 82 CYS A N 1
ATOM 652 C CA . CYS A 1 82 ? 2.518 1.645 -16.002 1.00 74.31 82 CYS A CA 1
ATOM 653 C C . CYS A 1 82 ? 2.346 1.380 -17.505 1.00 74.31 82 CYS A C 1
ATOM 655 O O . CYS A 1 82 ? 1.403 0.718 -17.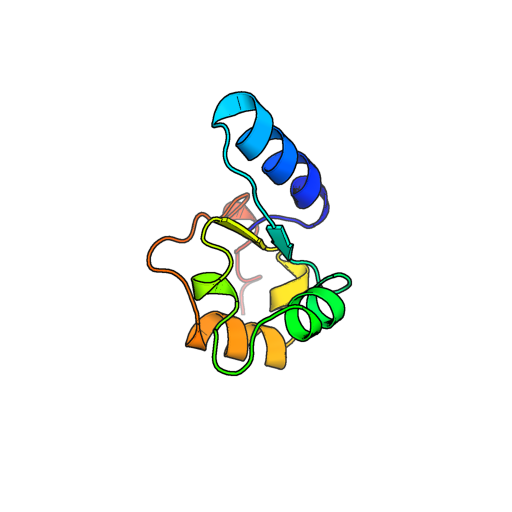936 1.00 74.31 82 CYS A O 1
ATOM 657 N N . THR A 1 83 ? 3.260 1.906 -18.316 1.00 75.56 83 THR A N 1
ATOM 658 C CA . THR A 1 83 ? 3.331 1.606 -19.745 1.00 75.56 83 THR A CA 1
ATOM 659 C C . THR A 1 83 ? 4.379 0.525 -19.970 1.00 75.56 83 THR A C 1
ATOM 661 O O . THR A 1 83 ? 5.494 0.593 -19.451 1.00 75.56 83 THR A O 1
ATOM 664 N N . SER A 1 84 ? 4.041 -0.506 -20.745 1.00 65.31 84 SER A N 1
ATOM 665 C CA . SER A 1 84 ? 5.072 -1.382 -21.293 1.00 65.31 84 SER A CA 1
ATOM 666 C C . SER A 1 84 ? 5.912 -0.538 -22.245 1.00 65.31 84 SER A C 1
ATOM 668 O O . SER A 1 84 ? 5.379 -0.030 -23.234 1.00 65.31 84 SER A O 1
ATOM 670 N N . SER A 1 85 ? 7.214 -0.397 -21.986 1.00 58.75 85 SER A N 1
ATOM 671 C CA . SER A 1 85 ? 8.132 -0.096 -23.087 1.00 58.75 85 SER A CA 1
ATOM 672 C C . SER A 1 85 ? 7.901 -1.205 -24.114 1.00 58.75 85 SER A C 1
ATOM 674 O O . SER A 1 85 ? 8.019 -2.374 -23.752 1.00 58.75 85 SER A O 1
ATOM 676 N N . GLY A 1 86 ? 7.396 -0.841 -25.297 1.00 49.44 86 GLY A N 1
ATOM 677 C CA . GLY A 1 86 ? 6.889 -1.786 -26.291 1.00 49.44 86 GLY A CA 1
ATOM 678 C C . GLY A 1 86 ? 7.850 -2.952 -26.508 1.00 49.44 86 GLY A C 1
ATOM 679 O O . GLY A 1 86 ? 9.062 -2.743 -26.573 1.00 49.44 86 GLY A O 1
ATOM 680 N N . ALA A 1 87 ? 7.287 -4.159 -26.555 1.00 40.41 87 ALA A N 1
ATOM 681 C CA . ALA A 1 87 ? 7.987 -5.342 -27.039 1.00 40.41 87 ALA A CA 1
ATOM 682 C C . ALA A 1 87 ? 8.389 -5.168 -28.511 1.00 40.41 87 ALA A C 1
ATOM 684 O O . ALA A 1 87 ? 7.624 -4.502 -29.250 1.00 40.41 87 ALA A O 1
#

Sequence (87 aa):
LCPPHLVEQWQSELETRFNLQAVALTSASAPRIERELPHGMRLFDYHPVVVVSLDYIKSESHREQFLAAAPECIIVDEAHTCTSSGA

Radius of gyration: 13.36 Å; chains: 1; bounding box: 24×32×41 Å

Secondary structure (DSSP, 8-state):
-B-GGGHHHHHHHHHHHH----EEE-TTTHHHHHHHSPTT--HHHH-SSEEEBTTGGGSHHHHHHHHHH--S----SSGGG------

Foldseek 3Di:
DEAPVCQVVVQCCCCPVVVAREAEADLVCVVVQVVVDDPPDQSCRVGVHYRYHPNQCVDPVSVVSCVVRPDPDDDYPPCVVVDPPDD